Protein AF-A0A351KQ33-F1 (afdb_monomer)

pLDDT: mean 93.24, std 5.28, range [75.19, 97.5]

Radius of gyration: 16.5 Å; Cα contacts (8 Å, |Δi|>4): 64; chains: 1; bounding box: 34×28×43 Å

Solvent-accessible surface area (backbone atoms only — not comparable to full-atom values): 5463 Å² total; per-residue (Å²): 112,81,92,72,66,75,86,64,99,69,87,78,80,72,93,77,78,87,69,59,65,62,55,52,48,58,73,64,65,81,51,92,74,80,92,67,66,60,47,80,74,43,82,55,98,53,36,39,31,30,36,45,37,75,93,79,48,55,95,92,54,78,57,57,49,79,46,78,54,91,70,96,71,90,63,94,92,115

Nearest PDB structures (foldseek):
  8sy6-assembly1_I  TM=9.917E-01  e=3.157E-07  Escherichia coli
  8pdy-assembly1_I  TM=9.848E-01  e=2.763E-07  Escherichia coli
  8sy7-assembly1_I  TM=9.754E-01  e=4.712E-07  Escherichia coli
  8hkc-assembly1_C  TM=9.808E-01  e=8.035E-07  Escherichia coli K-12
  7vwz-assembly1_C  TM=9.679E-01  e=9.182E-07  Escherichia coli K-12

Secondary structure (DSSP, 8-state):
-GGGPPPPSS----SS--SHHHHHHHHTS-S---SS-EEEEEE-SSEEEEEEPGGGPPTTS-SEEEEEPP-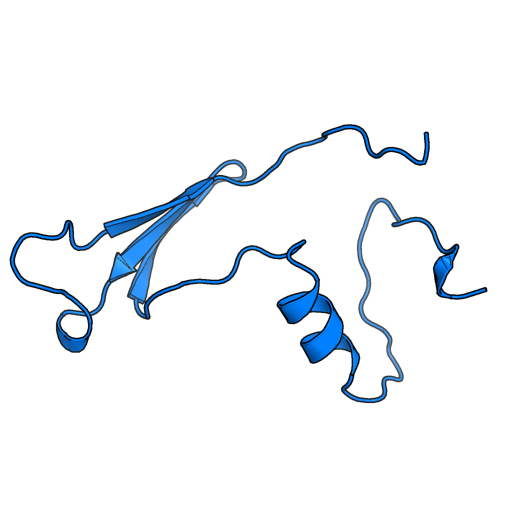SPPPTT-

Foldseek 3Di:
DVVPDDDDPDDDDDPDDDPCPVVCVVVVPLDDDDPADFDFPDDDPFKTKGQHDPVRDDPPDPSIDIGGDDPDDDDPVD

Structure (mmCIF, N/CA/C/O backbone):
data_AF-A0A351KQ33-F1
#
_entry.id   AF-A0A351KQ33-F1
#
loop_
_atom_site.group_PDB
_atom_site.id
_atom_site.type_symbol
_atom_site.label_atom_id
_atom_site.label_alt_id
_atom_site.label_comp_id
_atom_site.label_asym_id
_atom_site.label_entity_id
_atom_site.label_seq_id
_atom_site.pdbx_PDB_ins_code
_atom_site.Cartn_x
_atom_site.Cartn_y
_atom_site.Cartn_z
_atom_site.occupancy
_atom_site.B_iso_or_equiv
_atom_site.auth_seq_id
_atom_site.auth_comp_id
_atom_site.auth_asym_id
_atom_site.auth_atom_id
_atom_site.pdbx_PDB_model_num
ATOM 1 N N . MET A 1 1 ? 21.029 3.606 -14.524 1.00 85.00 1 MET A N 1
ATOM 2 C CA . MET A 1 1 ? 19.926 2.907 -15.219 1.00 85.00 1 MET A CA 1
ATOM 3 C C . MET A 1 1 ? 18.721 2.651 -14.307 1.00 85.00 1 MET A C 1
ATOM 5 O O . MET A 1 1 ? 17.651 3.122 -14.644 1.00 85.00 1 MET A O 1
ATOM 9 N N . GLN A 1 2 ? 18.854 2.005 -13.135 1.00 91.88 2 GLN A N 1
ATOM 10 C CA . GLN A 1 2 ? 17.696 1.637 -12.282 1.00 91.88 2 GLN A CA 1
ATOM 11 C C . GLN A 1 2 ? 16.753 2.800 -11.894 1.00 91.88 2 GLN A C 1
ATOM 13 O O . GLN A 1 2 ? 15.543 2.628 -11.910 1.00 91.88 2 GLN A O 1
ATOM 18 N N . ARG A 1 3 ? 17.276 4.005 -11.624 1.00 94.69 3 ARG A N 1
ATOM 19 C CA . ARG A 1 3 ? 16.464 5.198 -11.287 1.00 94.69 3 ARG A CA 1
ATOM 20 C C . ARG A 1 3 ? 15.688 5.813 -12.465 1.00 94.69 3 ARG A C 1
ATOM 22 O O . ARG A 1 3 ? 14.966 6.779 -12.259 1.00 94.69 3 ARG A O 1
ATOM 29 N N . GLN A 1 4 ? 15.881 5.305 -13.682 1.00 95.88 4 GLN A N 1
ATOM 30 C CA . GLN A 1 4 ? 15.222 5.777 -14.907 1.00 95.88 4 GLN A CA 1
ATOM 31 C C . GLN A 1 4 ? 14.222 4.751 -15.461 1.00 95.88 4 GLN A C 1
ATOM 33 O O . GLN A 1 4 ? 13.605 4.997 -16.492 1.00 95.88 4 GLN A O 1
ATOM 38 N N . ALA A 1 5 ? 14.068 3.596 -14.805 1.00 94.00 5 ALA A N 1
ATOM 39 C CA . ALA A 1 5 ? 13.064 2.617 -15.194 1.00 94.00 5 ALA A CA 1
ATOM 40 C C . ALA A 1 5 ? 11.656 3.193 -14.974 1.00 94.00 5 ALA A C 1
ATOM 42 O O . ALA A 1 5 ? 11.369 3.759 -13.918 1.00 94.00 5 ALA A O 1
ATOM 43 N N . VAL A 1 6 ? 10.782 3.036 -15.968 1.00 95.56 6 VAL A N 1
ATOM 44 C CA . VAL A 1 6 ? 9.382 3.474 -15.899 1.00 95.56 6 VAL A CA 1
ATOM 45 C C . VAL A 1 6 ? 8.507 2.289 -15.466 1.00 95.56 6 VAL A C 1
ATOM 47 O O . VAL A 1 6 ? 8.750 1.173 -15.934 1.00 95.56 6 VAL A O 1
ATOM 50 N N . PRO A 1 7 ? 7.501 2.486 -14.591 1.00 94.50 7 PRO A N 1
ATOM 51 C CA . PRO A 1 7 ? 6.595 1.413 -14.189 1.00 94.50 7 PRO A CA 1
ATOM 52 C C . PRO A 1 7 ? 5.846 0.796 -15.377 1.00 94.50 7 PRO A C 1
ATOM 54 O O . PRO A 1 7 ? 5.326 1.502 -16.241 1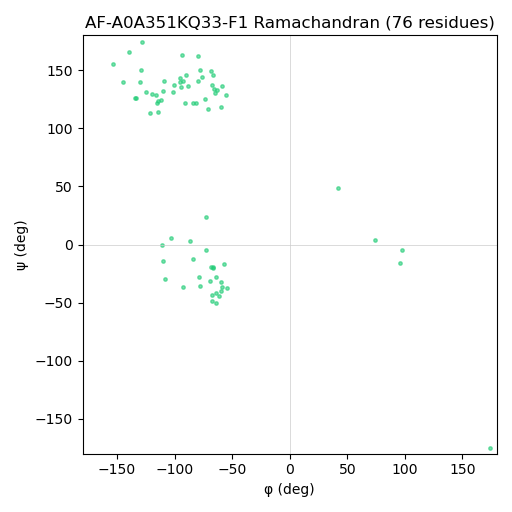.00 94.50 7 PRO A O 1
ATOM 57 N N . THR A 1 8 ? 5.758 -0.532 -15.399 1.00 96.25 8 THR A N 1
ATOM 58 C CA . THR A 1 8 ? 4.967 -1.294 -16.372 1.00 96.25 8 THR A CA 1
ATOM 59 C C . THR A 1 8 ? 3.484 -1.311 -15.994 1.00 96.25 8 THR A C 1
ATOM 61 O O . THR A 1 8 ? 3.114 -1.076 -14.845 1.00 96.25 8 THR A O 1
ATOM 64 N N . LEU A 1 9 ? 2.610 -1.650 -16.951 1.00 96.25 9 LEU A N 1
ATOM 65 C CA . LEU A 1 9 ? 1.161 -1.757 -16.717 1.00 96.25 9 LEU A CA 1
ATOM 66 C C . LEU A 1 9 ? 0.803 -2.785 -15.628 1.00 96.25 9 LEU A C 1
ATOM 68 O O . LEU A 1 9 ? -0.143 -2.590 -14.869 1.00 96.25 9 LEU A O 1
ATOM 72 N N . ARG A 1 10 ? 1.544 -3.896 -15.577 1.00 96.56 10 ARG A N 1
ATOM 73 C CA . ARG A 1 10 ? 1.422 -4.940 -14.555 1.00 96.56 10 ARG A CA 1
ATOM 74 C C . ARG A 1 10 ? 2.750 -5.061 -13.827 1.00 96.56 10 ARG A C 1
ATOM 76 O O . ARG A 1 10 ? 3.790 -5.170 -14.475 1.00 96.56 10 ARG A O 1
ATOM 83 N N . THR A 1 11 ? 2.703 -5.023 -12.503 1.00 96.12 11 THR A N 1
ATOM 84 C CA . THR A 1 11 ? 3.880 -5.156 -11.646 1.00 96.12 11 THR A CA 1
ATOM 85 C C . THR A 1 11 ? 4.274 -6.623 -11.504 1.00 96.12 11 THR A C 1
ATOM 87 O O . THR A 1 11 ? 3.421 -7.499 -11.365 1.00 96.12 11 THR A O 1
ATOM 90 N N . GLU A 1 12 ? 5.576 -6.891 -11.511 1.00 96.69 12 GLU A N 1
ATOM 91 C CA . GLU A 1 12 ? 6.140 -8.219 -11.279 1.00 96.69 12 GLU A CA 1
ATOM 92 C C . GLU A 1 12 ? 7.240 -8.119 -10.220 1.00 96.69 12 GLU A C 1
ATOM 94 O O . GLU A 1 12 ? 8.006 -7.153 -10.188 1.00 96.69 12 GLU A O 1
ATOM 99 N N . LYS A 1 13 ? 7.296 -9.101 -9.317 1.00 95.94 13 LYS A N 1
ATOM 100 C CA . LYS A 1 13 ? 8.357 -9.167 -8.308 1.00 95.94 13 LYS A CA 1
ATOM 101 C C . LYS A 1 13 ? 9.659 -9.662 -8.954 1.00 95.94 13 LYS A C 1
ATOM 103 O O . LYS A 1 13 ? 9.599 -10.557 -9.795 1.00 95.94 13 LYS A O 1
ATOM 108 N N . PRO A 1 14 ? 10.835 -9.169 -8.536 1.00 95.94 14 PRO A N 1
ATOM 109 C CA . PRO A 1 14 ? 12.087 -9.754 -8.996 1.00 95.94 14 PRO A CA 1
ATOM 110 C C . PRO A 1 14 ? 12.198 -11.209 -8.516 1.00 95.94 14 PRO A C 1
ATOM 112 O O . PRO A 1 14 ? 11.958 -11.500 -7.342 1.00 95.94 14 PRO A O 1
ATOM 115 N N . LEU A 1 15 ? 12.563 -12.127 -9.419 1.00 97.25 15 LEU A N 1
ATOM 116 C CA . LEU A 1 15 ? 12.811 -13.536 -9.071 1.00 97.25 15 LEU A CA 1
ATOM 117 C C . LEU A 1 15 ? 14.080 -13.706 -8.227 1.00 97.25 15 LEU A C 1
ATOM 119 O O . LEU A 1 15 ? 14.144 -14.588 -7.376 1.00 97.25 15 LEU A O 1
ATOM 123 N N . VAL A 1 16 ? 15.070 -12.838 -8.446 1.00 97.25 16 VAL A N 1
ATOM 124 C CA . VAL A 1 16 ? 16.313 -12.767 -7.676 1.00 97.25 16 VAL A CA 1
ATOM 125 C C . VAL A 1 16 ? 16.399 -11.369 -7.079 1.00 97.25 16 VAL A C 1
ATOM 127 O O . VAL A 1 16 ? 16.499 -10.389 -7.814 1.00 97.25 16 VAL A O 1
ATOM 130 N N . GLY A 1 17 ? 16.313 -11.285 -5.754 1.00 95.81 17 GLY A N 1
ATOM 131 C CA . GLY A 1 17 ? 16.305 -10.030 -5.006 1.00 95.81 17 GLY A CA 1
ATOM 132 C C . GLY A 1 17 ? 17.333 -10.017 -3.881 1.00 95.81 17 GLY A C 1
ATOM 133 O O . GLY A 1 17 ? 17.992 -11.018 -3.602 1.00 95.81 17 GLY A O 1
ATOM 134 N N . THR A 1 18 ? 17.454 -8.864 -3.233 1.00 97.06 18 THR A N 1
ATOM 135 C CA . THR A 1 18 ? 18.411 -8.615 -2.138 1.00 97.06 18 THR A CA 1
ATOM 136 C C . THR A 1 18 ? 17.743 -8.465 -0.773 1.00 97.06 18 THR A C 1
ATOM 138 O O . THR A 1 18 ? 18.420 -8.510 0.249 1.00 97.06 18 THR A O 1
ATOM 141 N N . GLY A 1 19 ? 16.423 -8.272 -0.737 1.00 96.38 19 GLY A N 1
ATOM 142 C CA . GLY A 1 19 ? 15.651 -7.955 0.465 1.00 96.38 19 GLY A CA 1
ATOM 143 C C . GLY A 1 19 ? 15.406 -6.453 0.656 1.00 96.38 19 GLY A C 1
ATOM 144 O O . GLY A 1 19 ? 14.497 -6.072 1.398 1.00 96.38 19 GLY A O 1
ATOM 145 N N . MET A 1 20 ? 16.143 -5.589 -0.052 1.00 97.19 20 MET A N 1
ATOM 146 C CA . MET A 1 20 ? 15.959 -4.131 -0.007 1.00 97.19 20 MET A CA 1
ATOM 147 C C . MET A 1 20 ? 14.645 -3.665 -0.643 1.00 97.19 20 MET A C 1
ATOM 149 O O . MET A 1 20 ? 14.177 -2.564 -0.357 1.00 97.19 20 MET A O 1
ATOM 153 N N . GLU A 1 21 ? 14.021 -4.494 -1.478 1.00 96.88 21 GLU A N 1
ATOM 154 C CA . GLU A 1 21 ? 12.828 -4.147 -2.253 1.00 96.88 21 GLU A CA 1
ATOM 155 C C . GLU A 1 21 ? 11.662 -3.750 -1.340 1.00 96.88 21 GLU A C 1
ATOM 157 O O . GLU A 1 21 ? 10.957 -2.779 -1.613 1.00 96.88 21 GLU A O 1
ATOM 162 N N . ARG A 1 22 ? 11.488 -4.462 -0.218 1.00 96.38 22 ARG A N 1
ATOM 163 C CA . ARG A 1 22 ? 10.431 -4.171 0.761 1.00 96.38 22 ARG A CA 1
ATOM 164 C C . ARG A 1 22 ? 10.659 -2.839 1.470 1.00 96.38 22 ARG A C 1
ATOM 166 O O . ARG A 1 22 ? 9.702 -2.094 1.658 1.00 96.38 22 ARG A O 1
ATOM 173 N N . ILE A 1 23 ? 11.901 -2.565 1.868 1.00 97.00 23 ILE A N 1
ATOM 174 C CA . ILE A 1 23 ? 12.270 -1.340 2.590 1.00 97.00 23 ILE A CA 1
ATOM 175 C C . ILE A 1 23 ? 12.017 -0.138 1.681 1.00 97.00 23 ILE A C 1
ATOM 177 O O . ILE A 1 23 ? 11.269 0.764 2.040 1.00 97.00 23 ILE A O 1
ATOM 181 N N . VAL A 1 24 ? 12.531 -0.189 0.448 1.00 96.38 24 VAL A N 1
ATOM 182 C CA . VAL A 1 24 ? 12.335 0.883 -0.536 1.00 96.38 24 VAL A CA 1
ATOM 183 C C . VAL A 1 24 ? 10.851 1.082 -0.860 1.00 96.38 24 VAL A C 1
ATOM 185 O O . VAL A 1 24 ? 10.384 2.218 -0.891 1.00 96.38 24 VAL A O 1
ATOM 188 N N . ALA A 1 25 ? 10.078 0.009 -1.064 1.00 95.94 25 ALA A N 1
ATOM 189 C CA . ALA A 1 25 ? 8.651 0.123 -1.373 1.00 95.94 25 ALA A CA 1
ATOM 190 C C . ALA A 1 25 ? 7.837 0.748 -0.224 1.00 95.94 25 ALA A C 1
ATOM 192 O O . ALA A 1 25 ? 6.974 1.594 -0.479 1.00 95.94 25 ALA A O 1
ATOM 193 N N . ARG A 1 26 ? 8.126 0.364 1.026 1.00 95.44 26 ARG A N 1
ATOM 194 C CA . ARG A 1 26 ? 7.462 0.898 2.225 1.00 95.44 26 ARG A CA 1
ATOM 195 C C . ARG A 1 26 ? 7.817 2.365 2.454 1.00 95.44 26 ARG A C 1
ATOM 197 O O . ARG A 1 26 ? 6.923 3.186 2.633 1.00 95.44 26 ARG A O 1
ATOM 204 N N . ASP A 1 27 ? 9.103 2.691 2.403 1.00 96.50 27 ASP A N 1
ATOM 205 C CA . ASP A 1 27 ? 9.601 4.001 2.831 1.00 96.50 27 ASP A CA 1
ATOM 206 C C . ASP A 1 27 ? 9.493 5.066 1.723 1.00 96.50 27 ASP A C 1
ATOM 208 O O . ASP A 1 27 ? 9.602 6.259 1.991 1.00 96.50 27 ASP A O 1
ATOM 212 N N . SER A 1 28 ? 9.217 4.663 0.474 1.00 94.31 28 SER A N 1
ATOM 213 C CA . SER A 1 28 ? 8.999 5.588 -0.654 1.00 94.31 28 SER A CA 1
ATOM 214 C C . SER A 1 28 ? 7.735 6.450 -0.549 1.00 94.31 28 SER A C 1
ATOM 216 O O . SER A 1 28 ? 7.618 7.438 -1.272 1.00 94.31 28 SER A O 1
ATOM 218 N N . GLY A 1 29 ? 6.760 6.056 0.278 1.00 92.81 29 GLY A N 1
ATOM 219 C CA . GLY A 1 29 ? 5.455 6.722 0.375 1.00 92.81 29 GLY A CA 1
ATOM 220 C C . GLY A 1 29 ? 4.499 6.466 -0.801 1.00 92.81 29 GLY A C 1
ATOM 221 O O . GLY A 1 29 ? 3.408 7.028 -0.825 1.00 92.81 29 GLY A O 1
ATOM 222 N N . VAL A 1 30 ? 4.870 5.620 -1.770 1.00 94.25 30 VAL A N 1
ATOM 223 C CA . VAL A 1 30 ? 3.993 5.250 -2.902 1.00 94.25 30 VAL A CA 1
ATOM 224 C C . VAL A 1 30 ? 2.959 4.193 -2.494 1.00 94.25 30 VAL A C 1
ATOM 226 O O . VAL A 1 30 ? 1.873 4.124 -3.070 1.00 94.25 30 VAL A O 1
ATOM 229 N N . THR A 1 31 ? 3.280 3.358 -1.502 1.00 95.50 31 THR A N 1
ATOM 230 C CA . THR A 1 31 ? 2.363 2.345 -0.966 1.00 95.50 31 THR A CA 1
ATOM 231 C C . THR A 1 31 ? 1.529 2.909 0.182 1.00 95.50 31 THR A C 1
ATOM 233 O O . THR A 1 31 ? 1.994 3.736 0.964 1.00 95.50 31 THR A O 1
ATOM 236 N N . VAL A 1 32 ? 0.283 2.449 0.298 1.00 96.00 32 VAL A N 1
ATOM 237 C CA . VAL A 1 32 ? -0.569 2.759 1.451 1.00 96.00 32 VAL A CA 1
ATOM 238 C C . VAL A 1 32 ? -0.240 1.778 2.571 1.00 96.00 32 VAL A C 1
ATOM 240 O O . VAL A 1 32 ? -0.360 0.567 2.391 1.00 96.00 32 VAL A O 1
ATOM 243 N N . VAL A 1 33 ? 0.173 2.304 3.723 1.00 95.44 33 VAL A N 1
ATOM 244 C CA . VAL A 1 33 ? 0.545 1.521 4.908 1.00 95.44 33 VAL A CA 1
ATOM 245 C C . VAL A 1 33 ? -0.505 1.733 5.996 1.00 95.44 33 VAL A C 1
ATOM 247 O O . VAL A 1 33 ? -0.882 2.871 6.283 1.00 95.44 33 VAL A O 1
ATOM 250 N N . ALA A 1 34 ? -0.972 0.640 6.599 1.00 94.31 34 ALA A N 1
ATOM 251 C CA . ALA A 1 34 ? -1.882 0.706 7.735 1.00 94.31 34 ALA A CA 1
ATOM 252 C C . ALA A 1 34 ? -1.178 1.352 8.938 1.00 94.31 34 ALA A C 1
ATOM 254 O O . ALA A 1 34 ? -0.056 0.977 9.281 1.00 94.31 34 ALA A O 1
ATOM 255 N N . LYS A 1 35 ? -1.832 2.335 9.559 1.00 91.44 35 LYS A N 1
ATOM 256 C CA . LYS A 1 35 ? -1.312 3.031 10.746 1.00 91.44 35 LYS A CA 1
ATOM 257 C C . LYS A 1 35 ? -1.484 2.202 12.015 1.00 91.44 35 LYS A C 1
ATOM 259 O O . LYS A 1 35 ? -0.631 2.264 12.891 1.00 91.44 35 LYS A O 1
ATOM 264 N N . ARG A 1 36 ? -2.591 1.464 12.084 1.00 93.06 36 ARG A N 1
ATOM 265 C CA . ARG A 1 36 ? -3.007 0.618 13.202 1.00 93.06 36 ARG A CA 1
ATOM 266 C C . ARG A 1 36 ? -3.364 -0.774 12.696 1.00 93.06 36 ARG A C 1
ATOM 268 O O . ARG A 1 36 ? -3.793 -0.925 11.545 1.00 93.06 36 ARG A O 1
ATOM 275 N N . GLY A 1 37 ? -3.160 -1.774 13.542 1.00 92.88 37 GLY A N 1
ATOM 276 C CA . GLY A 1 37 ? -3.579 -3.148 13.318 1.00 92.88 37 GLY A CA 1
ATOM 277 C C . GLY A 1 37 ? -5.099 -3.287 13.360 1.00 92.88 37 GLY A C 1
ATOM 278 O O . GLY A 1 37 ? -5.808 -2.547 14.043 1.00 92.88 37 GLY A O 1
ATOM 279 N N . GLY A 1 38 ? -5.620 -4.237 12.588 1.00 93.69 38 GLY A N 1
ATOM 280 C CA . GLY A 1 38 ? -7.056 -4.428 12.468 1.00 93.69 38 GLY A CA 1
ATOM 281 C C . GLY A 1 38 ? -7.449 -5.465 11.427 1.00 93.69 38 GLY A C 1
ATOM 282 O O . GLY A 1 38 ? -6.605 -6.107 10.799 1.00 93.69 38 GLY A O 1
ATOM 283 N N . THR A 1 39 ? -8.755 -5.590 11.220 1.00 95.19 39 THR A N 1
ATOM 284 C CA . THR A 1 39 ? -9.356 -6.451 10.197 1.00 95.19 39 THR A CA 1
ATOM 285 C C . THR A 1 39 ? -9.957 -5.597 9.083 1.00 95.19 39 THR A C 1
ATOM 287 O O . THR A 1 39 ? -10.547 -4.548 9.335 1.00 95.19 39 THR A O 1
ATOM 290 N N . ILE A 1 40 ? -9.819 -6.034 7.831 1.00 96.31 40 ILE A N 1
ATOM 291 C CA . ILE A 1 40 ? -10.430 -5.347 6.686 1.00 96.31 40 ILE A CA 1
ATOM 292 C C . ILE A 1 40 ? -11.944 -5.559 6.741 1.00 96.31 40 ILE A C 1
ATOM 294 O O . ILE A 1 40 ? -12.419 -6.686 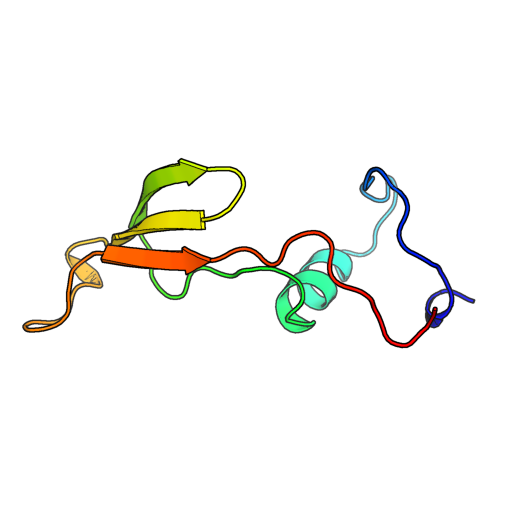6.629 1.00 96.31 40 ILE A O 1
ATOM 298 N N . GLU A 1 41 ? -12.695 -4.472 6.896 1.00 95.81 41 GLU A N 1
ATOM 299 C CA . GLU A 1 41 ? -14.160 -4.495 6.923 1.00 95.81 41 GLU A CA 1
ATOM 300 C C . GLU A 1 41 ? -14.753 -4.263 5.532 1.00 95.81 41 GLU A C 1
ATOM 302 O O . GLU A 1 41 ? -15.755 -4.872 5.162 1.00 95.81 41 GLU A O 1
ATOM 307 N N . PHE A 1 42 ? -14.112 -3.407 4.735 1.00 96.56 42 PHE A N 1
ATOM 308 C CA . PHE A 1 42 ? -14.539 -3.128 3.371 1.00 96.56 42 PHE A CA 1
ATOM 309 C C . PHE A 1 42 ? -13.338 -2.898 2.456 1.00 96.56 42 PHE A C 1
ATOM 311 O O . PHE A 1 42 ? -12.374 -2.220 2.820 1.00 96.56 42 PHE A O 1
ATOM 318 N N . LEU A 1 43 ? -13.423 -3.439 1.242 1.00 96.44 43 LEU A N 1
ATOM 319 C CA . LEU A 1 43 ? -12.397 -3.327 0.216 1.00 96.44 43 LEU A CA 1
ATOM 320 C C . LEU A 1 43 ? -13.037 -2.975 -1.125 1.00 96.44 43 LEU A C 1
ATOM 322 O O . LEU A 1 43 ? -13.909 -3.691 -1.611 1.00 96.44 43 LEU A O 1
ATOM 326 N N . ASP A 1 44 ? -12.542 -1.909 -1.741 1.00 96.38 44 ASP A N 1
ATOM 327 C CA . ASP A 1 44 ? -12.839 -1.5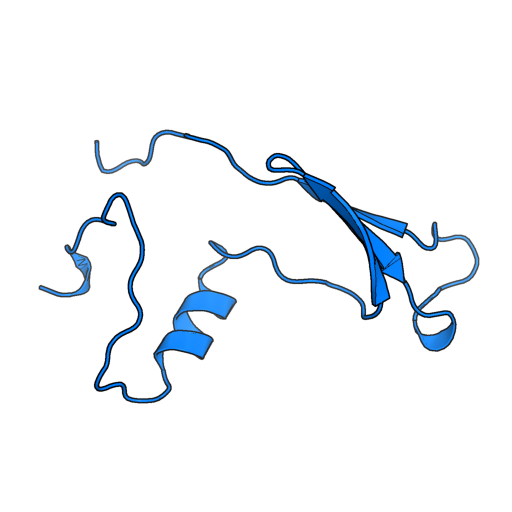47 -3.120 1.00 96.38 44 ASP A CA 1
ATOM 328 C C . ASP A 1 44 ? -11.562 -1.046 -3.817 1.00 96.38 44 ASP A C 1
ATOM 330 O O . ASP A 1 44 ? -10.549 -0.713 -3.204 1.00 96.38 44 ASP A O 1
ATOM 334 N N . SER A 1 45 ? -11.626 -0.966 -5.139 1.00 95.88 45 SER A N 1
ATOM 335 C CA . SER A 1 45 ? -10.630 -0.384 -6.027 1.00 95.88 45 SER A CA 1
ATOM 336 C C . SER A 1 45 ? -10.277 1.079 -5.731 1.00 95.88 45 SER A C 1
ATOM 338 O O . SER A 1 45 ? -9.256 1.540 -6.251 1.00 95.88 45 SER A O 1
ATOM 340 N N . SER A 1 46 ? -11.103 1.795 -4.959 1.00 96.38 46 SER A N 1
ATOM 341 C CA . SER A 1 46 ? -10.943 3.210 -4.607 1.00 96.38 46 SER A CA 1
ATOM 342 C C . SER A 1 46 ? -10.553 3.454 -3.146 1.00 96.38 46 SER A C 1
ATOM 344 O O . SER A 1 46 ? -9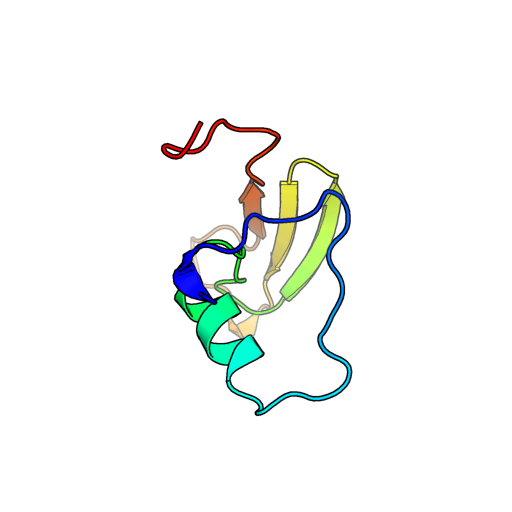.871 4.437 -2.858 1.00 96.38 46 SER A O 1
ATOM 346 N N . ARG A 1 47 ? -10.960 2.581 -2.218 1.00 96.44 47 ARG A N 1
ATOM 347 C CA . ARG A 1 47 ? -10.726 2.756 -0.782 1.00 96.44 47 ARG A CA 1
ATOM 348 C C . ARG A 1 47 ? -10.689 1.432 -0.031 1.00 96.44 47 ARG A C 1
ATOM 350 O O . ARG A 1 47 ? -11.321 0.457 -0.431 1.00 96.44 47 ARG A O 1
ATOM 357 N N . ILE A 1 48 ? -10.007 1.450 1.106 1.00 97.50 48 ILE A N 1
ATOM 358 C CA . ILE A 1 48 ? -9.890 0.336 2.045 1.00 97.50 48 ILE A CA 1
ATOM 359 C C . ILE A 1 48 ? -10.353 0.829 3.414 1.00 97.50 48 ILE A C 1
ATOM 361 O O . ILE A 1 48 ? -9.918 1.888 3.864 1.00 97.50 48 ILE A O 1
ATOM 365 N N . VAL A 1 49 ? -11.233 0.076 4.068 1.00 96.44 49 VAL A N 1
ATOM 366 C CA . VAL A 1 49 ? -11.731 0.370 5.415 1.00 96.44 49 VAL A CA 1
ATOM 367 C C . VAL A 1 49 ? -11.258 -0.726 6.357 1.00 96.44 49 VAL A C 1
ATOM 369 O O . VAL A 1 49 ? -11.517 -1.910 6.126 1.00 96.44 49 VAL A O 1
ATOM 372 N N . VAL A 1 50 ? -10.558 -0.325 7.412 1.00 96.25 50 VAL A N 1
ATOM 373 C CA . VAL A 1 50 ? -9.982 -1.220 8.415 1.00 96.25 50 VAL A CA 1
ATOM 374 C C . VAL A 1 50 ? -10.658 -0.953 9.750 1.00 96.25 50 VAL A C 1
ATOM 376 O O . VAL A 1 50 ? -10.617 0.168 10.253 1.00 96.25 50 VAL A O 1
ATOM 379 N N . ARG A 1 51 ? -11.263 -1.991 10.326 1.00 94.25 51 ARG A N 1
ATOM 380 C CA . ARG A 1 51 ? -11.735 -1.987 11.708 1.00 94.25 51 ARG A CA 1
ATOM 381 C C . ARG A 1 51 ? -10.556 -2.281 12.618 1.00 94.25 51 ARG A C 1
ATOM 383 O O . ARG A 1 51 ? -9.909 -3.315 12.459 1.00 94.25 51 ARG A O 1
ATOM 390 N N . ILE A 1 52 ? -10.271 -1.367 13.529 1.00 94.62 52 ILE A N 1
ATOM 391 C CA . ILE A 1 52 ? -9.086 -1.426 14.386 1.00 94.62 52 ILE A CA 1
ATOM 392 C C . ILE A 1 52 ? -9.313 -2.422 15.521 1.00 94.62 52 ILE A C 1
ATOM 394 O O . ILE A 1 52 ? -10.447 -2.648 15.940 1.00 94.62 52 ILE A O 1
ATOM 398 N N . ASN A 1 53 ? -8.229 -3.040 15.986 1.00 91.81 53 ASN A N 1
ATOM 399 C CA . ASN A 1 53 ? -8.269 -3.915 17.152 1.00 91.81 53 ASN A CA 1
ATOM 400 C C . ASN A 1 53 ? -8.587 -3.112 18.423 1.00 91.81 53 ASN A C 1
ATOM 402 O O . ASN A 1 53 ? -8.130 -1.980 18.583 1.00 91.81 53 ASN A O 1
ATOM 406 N N . ASP A 1 54 ? -9.310 -3.713 19.366 1.00 85.38 54 ASP A N 1
ATOM 407 C CA . ASP A 1 54 ? -9.704 -3.030 20.606 1.00 85.38 54 ASP A CA 1
ATOM 408 C C . ASP A 1 54 ? -8.489 -2.554 21.429 1.00 85.38 54 ASP A C 1
ATOM 410 O O . ASP A 1 54 ? -8.536 -1.488 22.033 1.00 85.38 54 ASP A O 1
ATOM 414 N N . GLU A 1 55 ? -7.369 -3.287 21.383 1.00 84.94 55 GLU A N 1
ATOM 415 C CA . GLU A 1 55 ? -6.106 -2.932 22.058 1.00 84.94 55 GLU A CA 1
ATOM 416 C C . GLU A 1 55 ? -5.461 -1.642 21.522 1.00 84.94 55 GLU A C 1
ATOM 418 O O . GLU A 1 55 ? -4.757 -0.947 22.251 1.00 84.94 55 GLU A O 1
ATOM 423 N N . GLU A 1 56 ? -5.701 -1.318 20.250 1.00 81.31 56 GLU A N 1
ATOM 424 C CA . GLU A 1 56 ? -5.159 -0.138 19.558 1.00 81.31 56 GLU A CA 1
ATOM 425 C C . GLU A 1 56 ? -6.208 0.981 19.409 1.00 81.31 56 GLU A C 1
ATOM 427 O O . GLU A 1 56 ? -5.976 1.997 18.740 1.00 81.31 56 GLU A O 1
ATOM 432 N N . THR A 1 57 ? -7.390 0.793 20.003 1.00 81.81 57 THR A N 1
ATOM 433 C CA . THR A 1 57 ? -8.486 1.758 19.962 1.00 81.81 57 THR A CA 1
ATOM 434 C C . THR A 1 57 ? -8.390 2.707 21.152 1.00 81.81 57 THR A C 1
ATOM 436 O O . THR A 1 57 ? -8.421 2.296 22.308 1.00 81.81 57 THR A O 1
ATOM 439 N N . GLU A 1 58 ? -8.302 4.007 20.873 1.00 80.19 58 GLU A N 1
ATOM 440 C CA . GLU A 1 58 ? -8.294 5.047 21.901 1.00 80.19 58 GLU A CA 1
ATOM 441 C C . GLU A 1 58 ? -9.708 5.572 22.174 1.00 80.19 58 GLU A C 1
ATOM 443 O O . GLU A 1 58 ? -10.510 5.789 21.259 1.00 80.19 58 GLU A O 1
ATOM 448 N N . THR A 1 59 ? -10.010 5.829 23.448 1.00 77.12 59 THR A N 1
ATOM 449 C CA . THR A 1 59 ? -11.302 6.374 23.875 1.00 77.12 59 THR A CA 1
ATOM 450 C C . THR A 1 59 ? -11.559 7.736 23.227 1.00 77.12 59 THR A C 1
ATOM 452 O O . THR A 1 59 ? -10.832 8.697 23.466 1.00 77.12 59 THR A O 1
ATOM 455 N N . GLY A 1 60 ? -12.629 7.831 22.436 1.00 78.44 60 GLY A N 1
ATOM 456 C CA . GLY A 1 60 ? -13.027 9.059 21.737 1.00 78.44 60 GLY A CA 1
ATOM 457 C C . GLY A 1 60 ? -12.582 9.139 20.273 1.00 78.44 60 GLY A C 1
ATOM 458 O O . GLY A 1 60 ? -12.999 10.061 19.573 1.00 78.44 60 GLY A O 1
ATOM 459 N N . VAL A 1 61 ? -11.803 8.169 19.782 1.00 81.56 61 V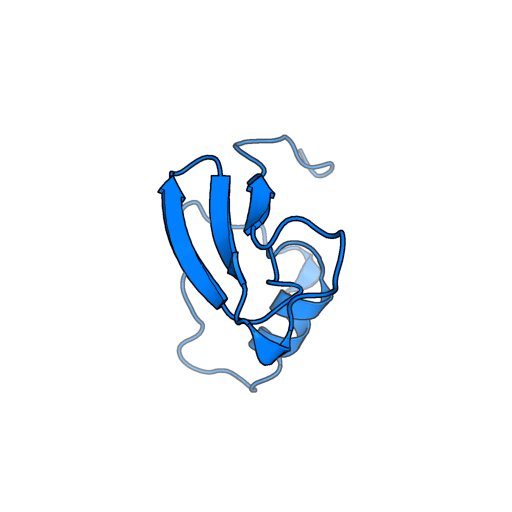AL A N 1
ATOM 460 C CA . VAL A 1 61 ? -11.435 8.058 18.363 1.00 81.56 61 VAL A CA 1
ATOM 461 C C . VAL A 1 61 ? -12.320 7.003 17.687 1.00 81.56 61 VAL A C 1
ATOM 463 O O . VAL A 1 61 ? -12.542 5.937 18.261 1.00 81.56 61 VAL A O 1
ATOM 466 N N . PRO A 1 62 ? -12.827 7.245 16.463 1.00 82.31 62 PRO A N 1
ATOM 467 C CA . PRO A 1 62 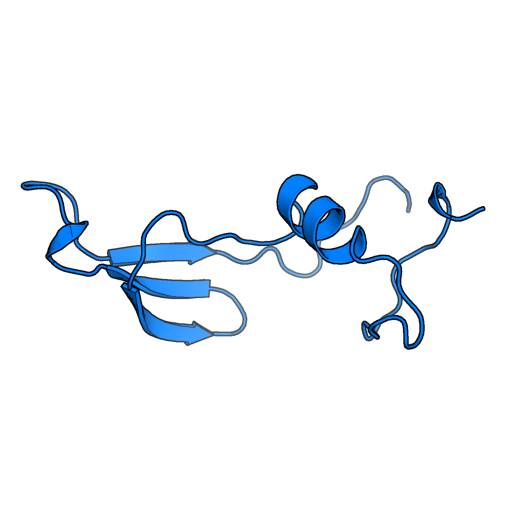? -13.514 6.209 15.700 1.00 82.31 62 PRO A CA 1
ATOM 468 C C . PRO A 1 62 ? -12.626 4.967 15.524 1.00 82.31 62 PRO A C 1
ATOM 470 O O . PRO A 1 62 ? -11.493 5.071 15.049 1.00 82.31 62 PRO A O 1
ATOM 473 N N . GLY A 1 63 ? -13.156 3.787 15.858 1.00 88.25 63 GLY A N 1
ATOM 474 C CA . GLY A 1 63 ? -12.486 2.483 15.707 1.00 88.25 63 GLY A CA 1
ATOM 475 C C . GLY A 1 63 ? -12.374 1.993 14.257 1.00 88.25 63 GLY A C 1
ATOM 476 O O . GLY A 1 63 ? -12.264 0.793 14.008 1.00 88.25 63 GLY A O 1
ATOM 477 N N . VAL A 1 64 ? -12.422 2.911 13.289 1.00 91.62 64 VAL A N 1
ATOM 478 C CA . VAL A 1 64 ? -12.347 2.614 11.858 1.00 91.62 64 VAL A CA 1
ATOM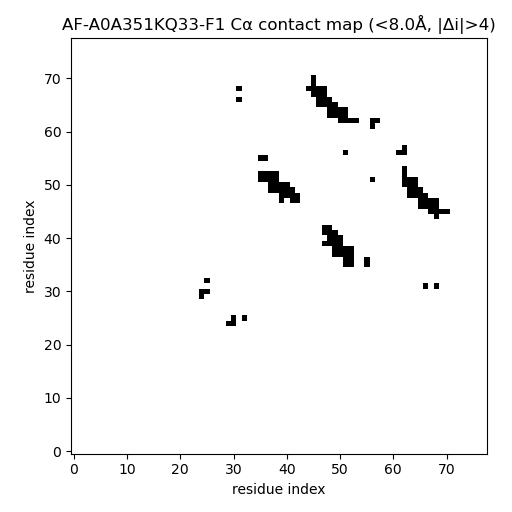 479 C C . VAL A 1 64 ? -11.371 3.569 11.175 1.00 91.62 64 VAL A C 1
ATOM 481 O O . VAL A 1 64 ? -11.537 4.786 11.245 1.00 91.62 64 VAL A O 1
ATOM 484 N N . ASP A 1 65 ? -10.397 3.009 10.459 1.00 94.25 6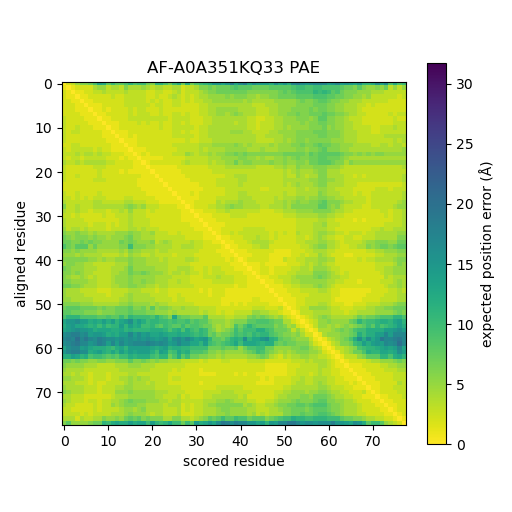5 ASP A N 1
ATOM 485 C CA . ASP A 1 65 ? -9.490 3.748 9.582 1.00 94.25 65 ASP A CA 1
ATOM 486 C C . ASP A 1 65 ? -9.914 3.599 8.117 1.00 94.25 65 ASP A C 1
ATOM 488 O O . ASP A 1 65 ? -10.136 2.493 7.619 1.00 94.25 65 ASP A O 1
ATOM 492 N N . ILE A 1 66 ? -9.990 4.725 7.402 1.00 95.19 66 ILE A N 1
ATOM 493 C CA . ILE A 1 66 ? -10.319 4.767 5.974 1.00 95.19 66 ILE A CA 1
ATOM 494 C C . ILE A 1 66 ? -9.088 5.217 5.190 1.00 95.19 66 ILE A C 1
ATOM 496 O O . ILE A 1 66 ? -8.555 6.306 5.411 1.00 95.19 66 ILE A O 1
ATOM 500 N N . TYR A 1 67 ? -8.677 4.401 4.225 1.00 96.69 67 TYR A N 1
ATOM 501 C CA . TYR A 1 67 ? -7.555 4.664 3.335 1.00 96.69 67 TYR A CA 1
ATOM 502 C C . TYR A 1 67 ? -8.056 4.833 1.900 1.00 96.69 67 TYR A C 1
ATOM 504 O O . TYR A 1 67 ? -8.545 3.881 1.295 1.00 96.69 67 TYR A O 1
ATOM 512 N N . ASN A 1 68 ? -7.923 6.036 1.339 1.00 96.19 68 ASN A N 1
ATOM 513 C CA . ASN A 1 68 ? -8.280 6.309 -0.056 1.00 96.19 68 ASN A CA 1
ATOM 514 C C . ASN A 1 68 ? -7.084 6.038 -0.978 1.00 96.19 68 ASN A C 1
ATOM 516 O O . ASN A 1 68 ? -5.959 6.434 -0.674 1.00 96.19 68 ASN A O 1
ATOM 520 N N . LEU A 1 69 ? -7.330 5.376 -2.107 1.00 96.50 69 LEU A N 1
ATOM 521 C CA . LEU A 1 69 ? -6.310 5.012 -3.086 1.00 96.50 69 LEU A CA 1
ATOM 522 C C . LEU A 1 69 ? -6.226 6.060 -4.198 1.00 96.50 69 LEU A C 1
ATOM 524 O O . LEU A 1 69 ? -7.236 6.472 -4.767 1.00 96.50 69 LEU A O 1
ATOM 528 N N . THR A 1 70 ? -5.005 6.439 -4.569 1.00 95.38 70 THR A N 1
ATOM 529 C CA . THR A 1 70 ? -4.757 7.298 -5.732 1.00 95.38 70 THR A CA 1
ATOM 530 C C . THR A 1 70 ? -4.961 6.500 -7.019 1.00 95.38 70 THR A C 1
ATOM 532 O O . THR A 1 70 ? -4.342 5.453 -7.217 1.00 95.38 70 THR A O 1
ATOM 535 N N . LYS A 1 71 ? -5.819 6.990 -7.920 1.00 94.94 71 LYS A N 1
ATOM 536 C CA . LYS A 1 71 ? -6.156 6.310 -9.180 1.00 94.94 71 LYS A CA 1
ATOM 537 C C . LYS A 1 71 ? -5.717 7.140 -10.378 1.00 94.94 71 LYS A C 1
ATOM 539 O O . LYS A 1 71 ? -6.052 8.315 -10.466 1.00 94.94 71 LYS A O 1
ATOM 544 N N . TYR A 1 72 ? -4.986 6.498 -11.292 1.00 93.38 72 TYR A N 1
ATOM 545 C CA . TYR A 1 72 ? -4.670 6.989 -12.642 1.00 93.38 72 TYR A CA 1
ATOM 546 C C . TYR A 1 72 ? -4.303 8.483 -12.713 1.00 93.38 72 TYR A C 1
ATOM 548 O O . TYR A 1 72 ? -4.834 9.232 -13.527 1.00 93.38 72 TYR A O 1
ATOM 556 N N . THR A 1 73 ? -3.405 8.927 -11.832 1.00 95.12 73 THR A N 1
ATOM 557 C CA . THR A 1 73 ? -2.944 10.321 -11.765 1.00 95.12 73 THR A CA 1
ATOM 558 C C . THR A 1 73 ? -1.644 10.494 -12.551 1.00 95.12 73 THR A C 1
ATOM 560 O O . THR A 1 73 ? -0.799 9.599 -12.566 1.00 95.12 73 THR A O 1
ATOM 563 N N . ARG A 1 74 ? -1.478 11.643 -13.215 1.00 95.06 74 ARG A N 1
ATOM 564 C CA . ARG A 1 74 ? -0.270 11.972 -13.987 1.00 95.06 74 ARG A CA 1
ATOM 565 C C . ARG A 1 74 ? 0.945 12.161 -13.065 1.00 95.06 74 ARG A C 1
ATOM 567 O O . ARG A 1 74 ? 0.840 12.824 -12.038 1.00 95.06 74 ARG A O 1
ATOM 574 N N . SER A 1 75 ? 2.097 11.622 -13.469 1.00 94.88 75 SER A N 1
ATOM 575 C CA . SER A 1 75 ? 3.412 11.880 -12.861 1.00 94.88 75 SER A CA 1
ATOM 576 C C . SER A 1 75 ? 4.157 13.017 -13.566 1.00 94.88 75 SER A C 1
ATOM 578 O O . SER A 1 75 ? 3.880 13.300 -14.726 1.00 94.88 75 SER A O 1
ATOM 580 N N . ASN A 1 76 ? 5.179 13.590 -12.927 1.00 96.12 76 ASN A N 1
ATOM 581 C CA . ASN A 1 76 ? 5.964 14.704 -13.483 1.00 96.12 76 ASN A CA 1
ATOM 582 C C . ASN A 1 76 ? 6.810 14.346 -14.722 1.00 96.12 76 ASN A C 1
ATOM 584 O O . ASN A 1 76 ? 7.248 15.238 -15.437 1.00 96.12 76 ASN A O 1
ATOM 588 N N . GLN A 1 77 ? 7.103 13.062 -14.940 1.00 90.19 77 GLN A N 1
ATOM 589 C CA . GLN A 1 77 ? 8.019 12.580 -15.981 1.00 90.19 77 GLN A CA 1
ATOM 590 C C . GLN A 1 77 ? 7.360 12.361 -17.358 1.00 90.19 77 GLN A C 1
ATOM 592 O O . GLN A 1 77 ? 8.049 11.930 -18.279 1.00 90.19 77 GLN A O 1
ATOM 597 N N . ASN A 1 78 ? 6.069 12.686 -17.496 1.00 75.19 78 ASN A N 1
ATOM 598 C CA . ASN A 1 78 ? 5.312 12.747 -18.754 1.00 75.19 78 ASN A CA 1
ATOM 599 C C . ASN A 1 78 ? 4.636 14.111 -18.857 1.00 75.19 78 ASN A C 1
ATOM 601 O O . ASN A 1 78 ? 4.450 14.643 -19.967 1.00 75.19 78 ASN A O 1
#

Mean predicted aligned error: 4.37 Å

Sequence (78 aa):
MQRQAVPTLRTEKPLVGTGMERIVARDSGVTVVAKRGGTIEFLDSSRIVVRINDEETETGVPGVDIYNLTKYTRSNQN